Protein AF-A0A959ZFD5-F1 (afdb_monomer_lite)

Foldseek 3Di:
DPPPPPVVVVVLVVLVVLLVVLVVLCVVCVVVVHDCPDPSNVVSVVSNCSSVVVVVVVVCVVCPDDD

Sequence (67 aa):
MKSGGAYDRSVKAISGVYGVIGVVILVLTIVQGGGPTSVGFLIGLAFIAVGVGRYLIQRKIANGPPE

pLDDT: mean 72.78, std 10.7, range [45.19, 86.94]

Secondary structure (DSSP, 8-state):
---HHHHHHHHHHHHHHHHHHHHHHHHHHHHTT--TTSHHHHHHHHHHHHHHHHHHHHHHHHTPPP-

Structure (mmCIF, N/CA/C/O backbone):
data_AF-A0A959ZFD5-F1
#
_entry.id   AF-A0A959ZFD5-F1
#
loop_
_atom_site.group_PDB
_atom_site.id
_atom_site.type_symbol
_atom_site.label_atom_id
_atom_site.label_alt_id
_atom_site.label_comp_id
_atom_site.label_asym_id
_atom_site.label_entity_id
_atom_site.label_seq_id
_atom_site.pdbx_PDB_ins_code
_atom_site.Cartn_x
_atom_site.Cartn_y
_atom_site.Cartn_z
_atom_site.occupancy
_atom_site.B_iso_or_equiv
_atom_site.auth_seq_id
_atom_site.auth_comp_id
_atom_site.auth_asym_id
_atom_site.auth_atom_id
_atom_site.pdbx_PDB_model_num
ATOM 1 N N . MET A 1 1 ? 25.863 -6.459 -26.539 1.00 45.19 1 MET A N 1
ATOM 2 C CA . MET A 1 1 ? 25.403 -7.103 -25.286 1.00 45.19 1 MET A CA 1
ATOM 3 C C . MET A 1 1 ? 23.920 -6.809 -25.109 1.00 45.19 1 MET A C 1
ATOM 5 O O . MET A 1 1 ? 23.508 -5.661 -25.196 1.00 45.19 1 MET A O 1
ATOM 9 N N . LYS A 1 2 ? 23.112 -7.862 -25.000 1.00 50.06 2 LYS A N 1
ATOM 10 C CA . LYS A 1 2 ? 21.649 -7.863 -25.125 1.00 50.06 2 LYS A CA 1
ATOM 11 C C . LYS A 1 2 ? 21.033 -7.719 -23.722 1.00 50.06 2 LYS A C 1
ATOM 13 O O . LYS A 1 2 ? 20.603 -8.712 -23.156 1.00 50.06 2 LYS A O 1
ATOM 18 N N . SER A 1 3 ? 21.040 -6.514 -23.141 1.00 47.91 3 SER A N 1
ATOM 19 C CA . SER A 1 3 ? 20.613 -6.304 -21.736 1.00 47.91 3 SER A CA 1
ATOM 20 C C . SER A 1 3 ? 19.612 -5.158 -21.516 1.00 47.91 3 SER A C 1
ATOM 22 O O . SER A 1 3 ? 19.491 -4.662 -20.404 1.00 47.91 3 SER A O 1
ATOM 24 N N . GLY A 1 4 ? 18.853 -4.751 -22.541 1.00 49.81 4 GLY A N 1
ATOM 25 C CA . GLY A 1 4 ? 17.821 -3.707 -22.397 1.00 49.81 4 GLY A CA 1
ATOM 26 C C . GLY A 1 4 ? 16.471 -4.196 -21.848 1.00 49.81 4 GLY A C 1
ATOM 27 O O . GLY A 1 4 ? 15.762 -3.441 -21.199 1.00 49.81 4 GLY A O 1
ATOM 28 N N . GLY A 1 5 ? 16.111 -5.469 -22.063 1.00 54.00 5 GLY A N 1
ATOM 29 C CA . GLY A 1 5 ? 14.770 -5.982 -21.729 1.00 54.00 5 GLY A CA 1
ATOM 30 C C . GLY A 1 5 ? 14.630 -6.649 -20.355 1.00 54.00 5 GLY A C 1
ATOM 31 O O . GLY A 1 5 ? 13.521 -6.757 -19.841 1.00 54.00 5 GLY A O 1
ATOM 32 N N . ALA A 1 6 ? 15.728 -7.115 -19.751 1.00 57.06 6 ALA A N 1
ATOM 33 C CA . ALA A 1 6 ? 15.683 -7.807 -18.460 1.00 57.06 6 ALA A CA 1
ATOM 34 C C . ALA A 1 6 ? 15.543 -6.826 -17.286 1.00 57.06 6 ALA A C 1
ATOM 36 O O . ALA A 1 6 ? 14.775 -7.078 -16.364 1.00 57.06 6 ALA A O 1
ATOM 37 N N . TYR A 1 7 ? 16.232 -5.682 -17.352 1.00 58.56 7 TYR A N 1
ATOM 38 C CA . TYR A 1 7 ? 16.192 -4.661 -16.305 1.00 58.56 7 TYR A CA 1
ATOM 39 C C . TYR A 1 7 ? 14.800 -4.033 -16.170 1.00 58.56 7 TYR A C 1
ATOM 41 O O . TYR A 1 7 ? 14.258 -3.949 -15.071 1.00 58.56 7 TYR A O 1
ATOM 49 N N . ASP A 1 8 ? 14.180 -3.688 -17.298 1.00 62.91 8 ASP A N 1
ATOM 50 C CA . ASP A 1 8 ? 12.853 -3.071 -17.329 1.00 62.91 8 ASP A CA 1
ATOM 51 C C . ASP A 1 8 ? 11.763 -4.027 -16.805 1.00 62.91 8 ASP A C 1
ATOM 53 O O . ASP A 1 8 ? 10.870 -3.657 -16.040 1.00 62.91 8 ASP A O 1
ATOM 57 N N . ARG A 1 9 ? 11.908 -5.322 -17.112 1.00 63.66 9 ARG A N 1
ATOM 58 C CA . ARG A 1 9 ? 11.010 -6.376 -16.626 1.00 63.66 9 ARG A CA 1
ATOM 59 C C . ARG A 1 9 ? 11.176 -6.625 -15.121 1.00 63.66 9 ARG A C 1
ATOM 61 O O . ARG A 1 9 ? 10.172 -6.762 -14.425 1.00 63.66 9 ARG A O 1
ATOM 68 N N . SER A 1 10 ? 12.408 -6.608 -14.607 1.00 68.56 10 SER A N 1
ATOM 69 C CA . SER A 1 10 ? 12.694 -6.703 -13.167 1.00 68.56 10 SER A CA 1
ATOM 70 C C . SER A 1 10 ? 12.147 -5.505 -12.394 1.00 68.56 10 SER A C 1
ATOM 72 O O . SER A 1 10 ? 11.513 -5.669 -11.355 1.00 68.56 10 SER A O 1
ATOM 74 N N . VAL A 1 11 ? 12.324 -4.294 -12.924 1.00 68.88 11 VAL A N 1
ATOM 75 C CA . VAL A 1 11 ? 11.792 -3.065 -12.326 1.00 68.88 11 VAL A CA 1
ATOM 76 C C . VAL A 1 11 ? 10.263 -3.108 -12.248 1.00 68.88 11 VAL A C 1
ATOM 78 O O . VAL A 1 11 ? 9.692 -2.746 -11.217 1.00 68.88 11 VAL A O 1
ATOM 81 N N . LYS A 1 12 ? 9.602 -3.607 -13.297 1.00 68.31 12 LYS A N 1
ATOM 82 C CA . LYS A 1 12 ? 8.143 -3.757 -13.352 1.00 68.31 12 LYS A CA 1
ATOM 83 C C . LYS A 1 12 ? 7.625 -4.832 -12.391 1.00 68.31 12 LYS A C 1
ATOM 85 O O . LYS A 1 12 ? 6.631 -4.600 -11.707 1.00 68.31 12 LYS A O 1
ATOM 90 N N . ALA A 1 13 ? 8.325 -5.964 -12.288 1.00 75.12 13 ALA A N 1
ATOM 91 C CA . ALA A 1 13 ? 7.999 -7.030 -11.342 1.00 75.12 13 ALA A CA 1
ATOM 92 C C . ALA A 1 13 ? 8.114 -6.547 -9.889 1.00 75.12 13 ALA A C 1
ATOM 94 O O . ALA A 1 13 ? 7.188 -6.729 -9.104 1.00 75.12 13 ALA A O 1
ATOM 95 N N . ILE A 1 14 ? 9.202 -5.849 -9.555 1.00 73.56 14 ILE A N 1
ATOM 96 C CA . ILE A 1 14 ? 9.424 -5.291 -8.218 1.00 73.56 14 ILE A CA 1
ATOM 97 C C . ILE A 1 14 ? 8.341 -4.260 -7.874 1.00 73.56 14 ILE A C 1
ATOM 99 O O . ILE A 1 14 ? 7.763 -4.328 -6.794 1.00 73.56 14 ILE A O 1
ATOM 103 N N . SER A 1 15 ? 8.001 -3.345 -8.792 1.00 67.75 15 SER A N 1
ATOM 104 C CA . SER A 1 15 ? 6.896 -2.394 -8.573 1.00 67.75 15 SER A CA 1
ATOM 105 C C . SER A 1 15 ? 5.555 -3.089 -8.320 1.00 67.75 15 SER A C 1
ATOM 107 O O . SER A 1 15 ? 4.798 -2.646 -7.459 1.00 67.75 15 SER A O 1
ATOM 109 N N . GLY A 1 16 ? 5.267 -4.181 -9.036 1.00 77.38 16 GLY A N 1
ATOM 110 C CA . GLY A 1 16 ? 4.067 -4.986 -8.810 1.00 77.38 16 GLY A CA 1
ATOM 111 C C . GLY A 1 16 ? 4.040 -5.616 -7.416 1.00 77.38 16 GLY A C 1
ATOM 112 O O . GLY A 1 16 ? 3.029 -5.522 -6.727 1.00 77.38 16 GLY A O 1
ATOM 113 N N . VAL A 1 17 ? 5.165 -6.183 -6.968 1.00 83.44 17 VAL A N 1
ATOM 114 C CA . VAL A 1 17 ? 5.299 -6.791 -5.632 1.00 83.44 17 VAL A CA 1
ATOM 115 C C . VAL A 1 17 ? 5.034 -5.769 -4.524 1.00 83.44 17 VAL A C 1
ATOM 117 O O . VAL A 1 17 ? 4.238 -6.042 -3.629 1.00 83.44 17 VAL A O 1
ATOM 120 N N . TYR A 1 18 ? 5.628 -4.574 -4.609 1.00 76.06 18 TYR A N 1
ATOM 121 C CA . TYR A 1 18 ? 5.371 -3.498 -3.643 1.00 76.06 18 TYR A CA 1
ATOM 122 C C . TYR A 1 18 ? 3.889 -3.097 -3.598 1.00 76.06 18 TYR A C 1
ATOM 124 O O . TYR A 1 18 ? 3.336 -2.919 -2.512 1.00 76.06 18 TYR A O 1
ATOM 132 N N . GLY A 1 19 ? 3.229 -3.013 -4.758 1.00 78.62 19 GLY A N 1
ATOM 133 C CA . GLY A 1 19 ? 1.794 -2.736 -4.837 1.00 78.62 19 GLY A CA 1
ATOM 134 C C . GLY A 1 19 ? 0.941 -3.821 -4.172 1.00 78.62 19 GLY A C 1
ATOM 135 O O . GLY A 1 19 ? 0.072 -3.504 -3.363 1.00 78.62 19 GLY A O 1
ATOM 136 N N . VAL A 1 20 ? 1.217 -5.097 -4.461 1.00 84.81 20 VAL A N 1
ATOM 137 C CA . VAL A 1 20 ? 0.481 -6.236 -3.882 1.00 84.81 20 VAL A CA 1
ATOM 138 C C . VAL A 1 20 ? 0.644 -6.281 -2.365 1.00 84.81 20 VAL A C 1
ATOM 140 O O . VAL A 1 20 ? -0.351 -6.406 -1.656 1.00 84.81 20 VAL A O 1
ATOM 143 N N . ILE A 1 21 ? 1.868 -6.117 -1.855 1.00 85.06 21 ILE A N 1
ATOM 144 C CA . ILE A 1 21 ? 2.134 -6.095 -0.410 1.00 85.06 21 ILE A CA 1
ATOM 145 C C . ILE A 1 21 ? 1.357 -4.956 0.266 1.00 85.06 21 ILE A C 1
ATOM 147 O O . ILE A 1 21 ? 0.706 -5.186 1.284 1.00 85.06 21 ILE A O 1
ATOM 151 N N . GLY A 1 22 ? 1.361 -3.752 -0.318 1.00 76.88 22 GLY A N 1
ATOM 152 C CA . GLY A 1 22 ? 0.610 -2.611 0.214 1.00 76.88 22 GLY A CA 1
ATOM 153 C C . GLY A 1 22 ? -0.897 -2.869 0.295 1.00 76.88 22 GLY A C 1
ATOM 154 O O . GLY A 1 22 ? -1.512 -2.592 1.324 1.00 76.88 22 GLY A O 1
ATOM 155 N N . VAL A 1 23 ? -1.481 -3.462 -0.753 1.00 82.75 23 VAL A N 1
ATOM 156 C CA . VAL A 1 23 ? -2.906 -3.838 -0.783 1.00 82.75 23 VAL A CA 1
ATOM 157 C C . VAL A 1 23 ? -3.223 -4.896 0.271 1.00 82.75 23 VAL A C 1
ATOM 159 O O . VAL A 1 23 ? -4.197 -4.742 1.003 1.00 82.75 23 VAL A O 1
ATOM 162 N N . VAL A 1 24 ? -2.396 -5.938 0.393 1.00 86.94 24 VAL A N 1
ATOM 163 C CA . VAL A 1 24 ? -2.583 -6.999 1.395 1.00 86.94 24 VAL A CA 1
ATOM 164 C C . VAL A 1 24 ? -2.578 -6.419 2.809 1.00 86.94 24 VAL A C 1
ATOM 166 O O . VAL A 1 24 ? -3.480 -6.715 3.588 1.00 86.94 24 VAL A O 1
ATOM 169 N N . ILE A 1 25 ? -1.617 -5.551 3.135 1.00 80.50 25 ILE A N 1
ATOM 170 C CA . ILE A 1 25 ? -1.526 -4.915 4.457 1.00 80.50 25 ILE A CA 1
ATOM 171 C C . ILE A 1 25 ? -2.765 -4.056 4.745 1.00 80.50 25 ILE A C 1
ATOM 173 O O . ILE A 1 25 ? -3.306 -4.112 5.849 1.00 80.50 25 ILE A O 1
ATOM 177 N N . LEU A 1 26 ? -3.246 -3.294 3.760 1.00 75.94 26 LEU A N 1
ATOM 178 C CA . LEU A 1 26 ? -4.457 -2.480 3.891 1.00 75.94 26 LEU A CA 1
ATOM 179 C C . LEU A 1 26 ? -5.701 -3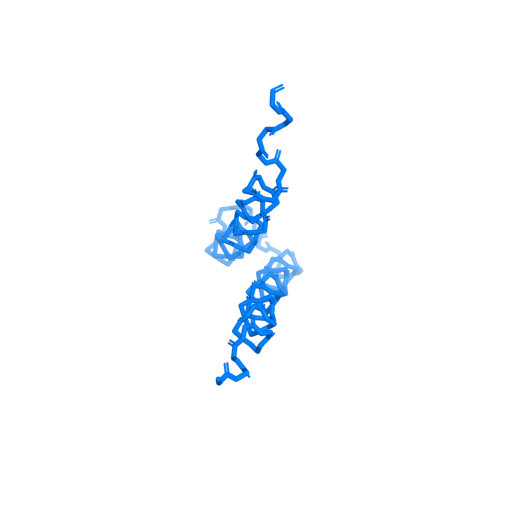.333 4.146 1.00 75.94 26 LEU A C 1
ATOM 181 O O . LEU A 1 26 ? -6.445 -3.054 5.084 1.00 75.94 26 LEU A O 1
ATOM 185 N N . VAL A 1 27 ? -5.896 -4.397 3.363 1.00 83.06 27 VAL A N 1
ATOM 186 C CA . VAL A 1 27 ? -7.025 -5.323 3.531 1.00 83.06 27 VAL A CA 1
ATOM 187 C C . VAL A 1 27 ? -6.975 -5.982 4.906 1.00 83.06 27 VAL A C 1
ATOM 189 O O . VAL A 1 27 ? -7.974 -5.968 5.618 1.00 83.06 27 VAL A O 1
ATOM 192 N N . LEU A 1 28 ? -5.813 -6.500 5.316 1.00 82.69 28 LEU A N 1
ATOM 193 C CA . LEU A 1 28 ? -5.648 -7.122 6.632 1.00 82.69 28 LEU A CA 1
ATOM 194 C C . LEU A 1 28 ? -5.894 -6.129 7.772 1.00 82.69 28 LEU A C 1
ATOM 196 O O . LEU A 1 28 ? -6.531 -6.492 8.757 1.00 82.69 28 LEU A O 1
ATOM 200 N N . THR A 1 29 ? -5.457 -4.877 7.620 1.00 79.94 29 THR A N 1
ATOM 201 C CA . THR A 1 29 ? -5.691 -3.835 8.628 1.00 79.94 29 THR A CA 1
ATOM 202 C C . THR A 1 29 ? -7.179 -3.521 8.764 1.00 79.94 29 THR A C 1
ATOM 204 O O . THR A 1 29 ? -7.684 -3.455 9.880 1.00 79.94 29 THR A O 1
ATOM 207 N N . ILE A 1 30 ? -7.894 -3.379 7.644 1.00 76.38 30 ILE A N 1
ATOM 208 C CA . ILE A 1 30 ? -9.339 -3.110 7.643 1.00 76.38 30 ILE A CA 1
ATOM 209 C C . ILE A 1 30 ? -10.107 -4.294 8.248 1.00 76.38 30 ILE A C 1
ATOM 211 O O . ILE A 1 30 ? -10.977 -4.097 9.093 1.00 76.38 30 ILE A O 1
ATOM 215 N N . VAL A 1 31 ? -9.765 -5.529 7.862 1.00 85.06 31 VAL A N 1
ATOM 216 C CA . VAL A 1 31 ? -10.420 -6.756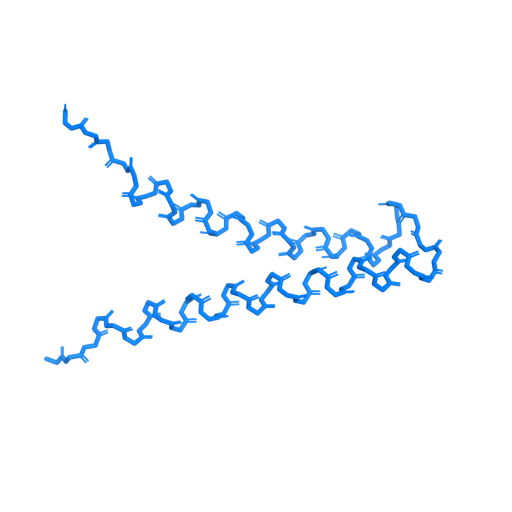 8.353 1.00 85.06 31 VAL A CA 1
ATOM 217 C C . VAL A 1 31 ? -10.199 -6.963 9.853 1.00 85.06 31 VAL A C 1
ATOM 219 O O . VAL A 1 31 ? -11.100 -7.429 10.543 1.00 85.06 31 VAL A O 1
ATOM 222 N N . GLN A 1 32 ? -9.035 -6.580 10.383 1.00 83.19 32 GLN A N 1
ATOM 223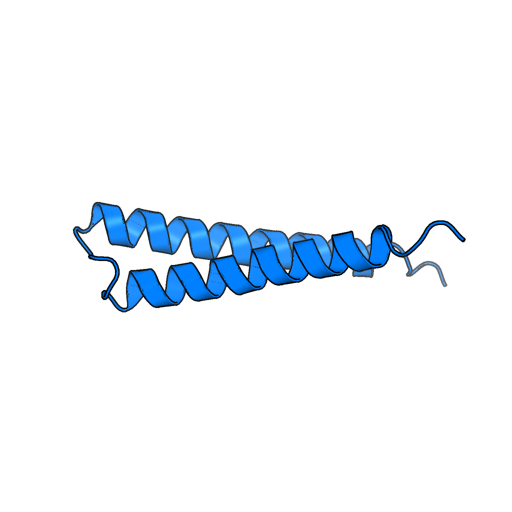 C CA . GLN A 1 32 ? -8.747 -6.634 11.822 1.00 83.19 32 GLN A CA 1
ATOM 224 C C . GLN A 1 32 ? -9.404 -5.495 12.625 1.00 83.19 32 GLN A C 1
ATOM 226 O O . GLN A 1 32 ? -9.184 -5.399 13.830 1.00 83.19 32 GLN A O 1
ATOM 231 N N . GLY A 1 33 ? -10.218 -4.640 11.993 1.00 77.56 33 GLY A N 1
ATOM 232 C CA . GLY A 1 33 ? -10.886 -3.512 12.650 1.00 77.56 33 GLY A CA 1
ATOM 233 C C . GLY A 1 33 ? -9.979 -2.298 12.875 1.00 77.56 33 GLY A C 1
ATOM 234 O O . GLY A 1 33 ? -10.323 -1.406 13.648 1.00 77.56 33 GLY A O 1
ATOM 235 N N . GLY A 1 34 ? -8.820 -2.251 12.213 1.00 71.94 34 GLY A N 1
ATOM 236 C CA . GLY A 1 34 ? -7.914 -1.108 12.227 1.00 71.94 34 GLY A CA 1
ATOM 237 C C . GLY A 1 34 ? -8.492 0.080 11.456 1.00 71.94 34 GLY A C 1
ATOM 238 O O . GLY A 1 34 ? -8.986 -0.060 10.337 1.00 71.94 34 GLY A O 1
ATOM 239 N N . GLY A 1 35 ? -8.423 1.264 12.061 1.00 77.62 35 GLY A N 1
ATOM 240 C CA . GLY A 1 35 ? -8.883 2.516 11.466 1.00 77.62 35 GLY A CA 1
ATOM 241 C C . GLY A 1 35 ? -7.819 3.202 10.596 1.00 77.62 35 GLY A C 1
ATOM 242 O O . GLY A 1 35 ? -6.662 2.783 10.561 1.00 77.62 35 GLY A O 1
ATOM 243 N N . PRO A 1 36 ? -8.168 4.315 9.929 1.00 77.31 36 PRO A N 1
ATOM 244 C CA . PRO A 1 36 ? -7.253 5.053 9.049 1.00 77.31 36 PRO A CA 1
ATOM 245 C C . PRO A 1 36 ? -6.033 5.658 9.767 1.00 77.31 36 PRO A C 1
ATOM 247 O O . PRO A 1 36 ? -5.046 6.006 9.124 1.00 77.31 36 PRO A O 1
ATOM 250 N N . THR A 1 37 ? -6.075 5.767 11.097 1.00 83.94 37 THR A N 1
ATOM 251 C CA . THR A 1 37 ? -4.954 6.209 11.941 1.00 83.94 37 THR A CA 1
ATOM 252 C C . THR A 1 37 ? -4.084 5.056 12.448 1.00 83.94 37 THR A C 1
ATOM 254 O O . THR A 1 37 ? -3.055 5.295 13.078 1.00 83.94 37 THR A O 1
ATOM 257 N N . SER A 1 38 ? -4.465 3.801 12.192 1.00 83.12 38 SER A N 1
ATOM 258 C CA . SER A 1 38 ? -3.693 2.635 12.609 1.00 83.12 38 SER A CA 1
ATOM 259 C C . SER A 1 38 ? -2.378 2.550 11.838 1.00 83.12 38 SER A C 1
ATOM 261 O O . SER A 1 38 ? -2.328 2.752 10.625 1.00 83.12 38 SER A O 1
ATOM 263 N N . VAL A 1 39 ? -1.308 2.174 12.540 1.00 83.00 39 VAL A N 1
ATOM 264 C CA . VAL A 1 39 ? 0.045 2.061 11.968 1.00 83.00 39 VAL A CA 1
ATOM 265 C C . VAL A 1 39 ? 0.063 1.146 10.736 1.00 83.00 39 VAL A C 1
ATOM 267 O O . VAL A 1 39 ? 0.676 1.493 9.730 1.00 83.00 39 VAL A O 1
ATOM 270 N N . GLY A 1 40 ? -0.674 0.028 10.767 1.00 77.00 40 GLY A N 1
ATOM 271 C CA . GLY A 1 40 ? -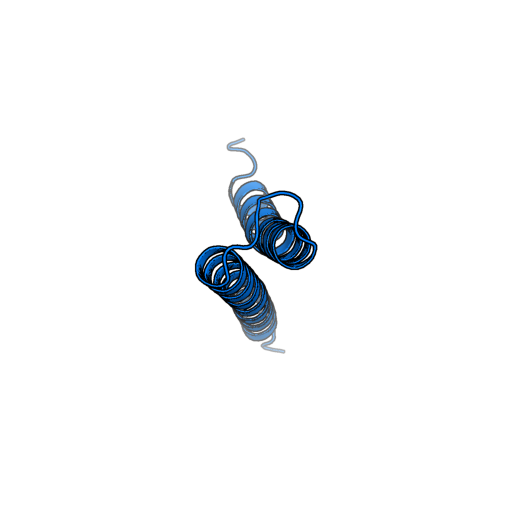0.810 -0.877 9.618 1.00 77.00 40 GLY A CA 1
ATOM 272 C C . GLY A 1 40 ? -1.434 -0.212 8.386 1.00 77.00 40 GLY A C 1
ATOM 273 O O . GLY A 1 40 ? -0.953 -0.409 7.272 1.00 77.00 40 GLY A O 1
ATOM 274 N N . PHE A 1 41 ? -2.428 0.659 8.579 1.00 81.00 41 PHE A N 1
ATOM 275 C CA . PHE A 1 41 ? -3.099 1.372 7.493 1.00 81.00 41 PHE A CA 1
ATOM 276 C C . PHE A 1 41 ? -2.153 2.391 6.858 1.00 81.00 41 PHE A C 1
ATOM 278 O O . PHE A 1 41 ? -2.027 2.441 5.638 1.00 81.00 41 PHE A O 1
ATOM 285 N N . LEU A 1 42 ? -1.432 3.157 7.682 1.00 84.56 42 LEU A N 1
ATOM 286 C CA . LEU A 1 42 ? -0.460 4.150 7.220 1.00 84.56 42 LEU A CA 1
ATOM 287 C C . LEU A 1 42 ? 0.706 3.505 6.460 1.00 84.56 42 LEU A C 1
ATOM 289 O O . LEU A 1 42 ? 1.101 4.002 5.406 1.00 84.56 42 LEU A O 1
ATOM 293 N N . ILE A 1 43 ? 1.224 2.374 6.949 1.00 82.81 43 ILE A N 1
ATOM 294 C CA . ILE A 1 43 ? 2.284 1.622 6.263 1.00 82.81 43 ILE A CA 1
ATOM 295 C C . ILE A 1 43 ? 1.769 1.032 4.945 1.00 82.81 43 ILE A C 1
ATOM 297 O O . ILE A 1 43 ? 2.445 1.148 3.921 1.00 82.81 43 ILE A O 1
ATOM 301 N N . GLY A 1 44 ? 0.564 0.452 4.939 1.00 77.88 44 GLY A N 1
ATOM 302 C CA . GLY A 1 44 ? -0.074 -0.041 3.717 1.00 77.88 44 GLY A CA 1
ATOM 303 C C . GLY A 1 44 ? -0.266 1.071 2.683 1.00 77.88 44 GLY A C 1
ATOM 304 O O . GLY A 1 44 ? 0.099 0.909 1.518 1.00 77.88 44 GLY A O 1
ATOM 305 N N . LEU A 1 45 ? -0.743 2.239 3.120 1.00 82.12 45 LEU A N 1
ATOM 306 C CA . LEU A 1 45 ? -0.925 3.416 2.274 1.00 82.12 45 LEU A CA 1
ATOM 307 C C . LEU A 1 45 ? 0.407 3.926 1.706 1.00 82.12 45 LEU A C 1
ATOM 309 O O . LEU A 1 45 ? 0.476 4.241 0.521 1.00 82.12 45 LEU A O 1
ATOM 313 N N . ALA A 1 46 ? 1.475 3.959 2.510 1.00 82.88 46 ALA A N 1
ATOM 314 C CA . ALA A 1 46 ? 2.808 4.351 2.055 1.00 82.88 46 ALA A CA 1
ATOM 315 C C . ALA A 1 46 ? 3.355 3.389 0.985 1.00 82.88 46 ALA A C 1
ATOM 317 O O . ALA A 1 46 ? 3.874 3.834 -0.038 1.00 82.88 46 ALA A O 1
ATOM 318 N N . PHE A 1 47 ? 3.176 2.076 1.162 1.00 79.94 47 PHE A N 1
ATOM 319 C CA . PHE A 1 47 ? 3.553 1.077 0.155 1.00 79.94 47 PHE A CA 1
ATOM 320 C C . PHE A 1 47 ? 2.760 1.234 -1.149 1.00 79.94 47 PHE A C 1
ATOM 322 O O . PHE A 1 47 ? 3.350 1.200 -2.234 1.00 79.94 47 PHE A O 1
ATOM 329 N N . ILE A 1 48 ? 1.444 1.466 -1.063 1.00 78.88 48 ILE A N 1
ATOM 330 C CA . ILE A 1 48 ? 0.618 1.760 -2.243 1.00 78.88 48 ILE A CA 1
ATOM 331 C C . ILE A 1 48 ? 1.087 3.049 -2.920 1.00 78.88 48 ILE A C 1
ATOM 333 O O . ILE A 1 48 ? 1.251 3.062 -4.139 1.00 78.88 48 ILE A O 1
ATOM 337 N N . ALA A 1 49 ? 1.350 4.115 -2.162 1.00 80.75 49 ALA A N 1
ATOM 338 C CA . ALA A 1 49 ? 1.821 5.387 -2.701 1.00 80.75 49 ALA A CA 1
ATOM 339 C C . ALA A 1 49 ? 3.150 5.232 -3.455 1.00 80.75 49 ALA A C 1
ATOM 341 O O . ALA A 1 49 ? 3.309 5.792 -4.539 1.00 80.75 49 ALA A O 1
ATOM 342 N N . VAL A 1 50 ? 4.077 4.419 -2.942 1.00 79.38 50 VAL A N 1
ATOM 343 C CA . VAL A 1 50 ? 5.343 4.104 -3.622 1.00 79.38 50 VAL A CA 1
ATOM 344 C C . VAL A 1 50 ? 5.103 3.303 -4.908 1.00 79.38 50 VAL A C 1
ATOM 346 O O . VAL A 1 50 ? 5.655 3.647 -5.956 1.00 79.38 50 VAL A O 1
ATOM 349 N N . GLY A 1 51 ? 4.255 2.269 -4.868 1.00 73.50 51 GLY A N 1
ATOM 350 C CA . GLY A 1 51 ? 3.937 1.449 -6.042 1.00 73.50 51 GLY A CA 1
ATOM 351 C C . GLY A 1 51 ? 3.232 2.239 -7.151 1.00 73.50 51 GLY A C 1
ATOM 352 O O . GLY A 1 51 ? 3.647 2.206 -8.313 1.00 73.50 51 GLY A O 1
ATOM 353 N N . VAL A 1 52 ? 2.201 3.005 -6.788 1.00 77.50 52 VAL A N 1
ATOM 354 C CA . VAL A 1 52 ? 1.420 3.840 -7.712 1.00 77.50 52 VAL A CA 1
ATOM 355 C C . VAL A 1 52 ? 2.238 5.029 -8.201 1.00 77.50 52 VAL A C 1
ATOM 357 O O . VAL A 1 52 ? 2.254 5.299 -9.399 1.00 77.50 52 VAL A O 1
ATOM 360 N N . GLY A 1 53 ? 2.969 5.712 -7.318 1.00 79.12 53 GLY A N 1
ATOM 361 C CA . GLY A 1 53 ? 3.817 6.848 -7.677 1.00 79.12 53 GLY A CA 1
ATOM 362 C C . GLY A 1 53 ? 4.874 6.465 -8.709 1.00 79.12 53 GLY A C 1
ATOM 363 O O . GLY A 1 53 ? 5.033 7.147 -9.720 1.00 79.12 53 GLY A O 1
ATOM 364 N N . ARG A 1 54 ? 5.530 5.313 -8.533 1.00 69.50 54 ARG A N 1
ATOM 365 C CA . ARG A 1 54 ? 6.514 4.805 -9.497 1.00 69.50 54 ARG A CA 1
ATOM 366 C C . ARG A 1 54 ? 5.886 4.458 -10.848 1.00 69.50 54 ARG A C 1
ATOM 368 O O . ARG A 1 54 ? 6.480 4.760 -11.883 1.00 69.50 54 ARG A O 1
ATOM 375 N N . TYR A 1 55 ? 4.685 3.877 -10.851 1.00 69.75 55 TYR A N 1
ATOM 376 C CA . TYR A 1 55 ? 3.943 3.590 -12.081 1.00 69.75 55 TYR A CA 1
ATOM 377 C C . TYR A 1 55 ? 3.506 4.870 -12.805 1.00 69.75 55 TYR A C 1
ATOM 379 O O . TYR A 1 55 ? 3.665 4.981 -14.019 1.00 69.75 55 TYR A O 1
ATOM 387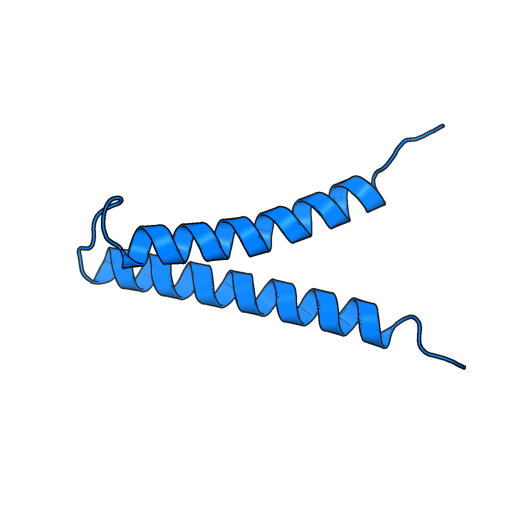 N N . LEU A 1 56 ? 3.005 5.865 -12.069 1.00 74.19 56 LEU A N 1
ATOM 388 C CA . LEU A 1 56 ? 2.597 7.152 -12.628 1.00 74.19 56 LEU A CA 1
ATOM 389 C C . LEU A 1 56 ? 3.785 7.935 -13.184 1.00 74.19 56 LEU A C 1
ATOM 391 O O . LEU A 1 56 ? 3.650 8.523 -14.249 1.00 74.19 56 LEU A O 1
ATOM 395 N N . ILE A 1 57 ? 4.948 7.909 -12.527 1.00 76.69 57 ILE A N 1
ATOM 396 C CA . ILE A 1 57 ? 6.175 8.537 -13.036 1.00 76.69 57 ILE A CA 1
ATOM 397 C C . ILE A 1 57 ? 6.635 7.850 -14.326 1.00 76.69 57 ILE A C 1
ATOM 399 O O . ILE A 1 57 ? 6.885 8.539 -15.311 1.00 76.69 57 ILE A O 1
ATOM 403 N N . GLN A 1 58 ? 6.671 6.511 -14.371 1.00 69.94 58 GLN A N 1
ATOM 404 C CA . GLN A 1 58 ? 6.972 5.782 -15.611 1.00 69.94 58 GLN A CA 1
ATOM 405 C C . GLN A 1 58 ? 5.979 6.119 -16.722 1.00 69.94 58 GLN A C 1
ATOM 407 O O . GLN A 1 58 ? 6.385 6.390 -17.847 1.00 69.94 58 GLN A O 1
ATOM 412 N N . ARG A 1 59 ? 4.681 6.171 -16.404 1.00 70.00 59 ARG A N 1
ATOM 413 C CA . ARG A 1 59 ? 3.642 6.568 -17.354 1.00 70.00 59 ARG A CA 1
ATOM 414 C C . ARG A 1 59 ? 3.824 8.015 -17.814 1.00 70.00 59 ARG A C 1
ATOM 416 O O . ARG A 1 59 ? 3.615 8.288 -18.987 1.00 70.00 59 ARG A O 1
ATOM 423 N N . LYS A 1 60 ? 4.197 8.947 -16.937 1.00 69.19 60 LYS A N 1
ATOM 424 C CA . LYS A 1 60 ? 4.370 10.365 -17.285 1.00 69.19 60 LYS A CA 1
ATOM 425 C C . LYS A 1 60 ? 5.605 10.586 -18.158 1.00 69.19 60 LYS A C 1
ATOM 427 O O . LYS A 1 60 ? 5.537 11.367 -19.093 1.00 69.19 60 LYS A O 1
ATOM 432 N N . ILE A 1 61 ? 6.690 9.857 -17.894 1.00 68.81 61 ILE A N 1
ATOM 433 C CA . ILE A 1 61 ? 7.899 9.856 -18.730 1.00 68.81 61 ILE A CA 1
ATOM 434 C C . ILE A 1 61 ? 7.609 9.209 -20.091 1.00 68.81 61 ILE A C 1
ATOM 436 O O . ILE A 1 61 ? 8.017 9.741 -21.114 1.00 68.81 61 ILE A O 1
ATOM 440 N N . ALA A 1 62 ? 6.845 8.113 -20.120 1.00 61.47 62 ALA A N 1
ATOM 441 C CA . ALA A 1 62 ? 6.427 7.464 -21.364 1.00 61.47 62 ALA A CA 1
ATOM 442 C C . ALA A 1 62 ? 5.427 8.292 -22.197 1.00 61.47 62 ALA A C 1
ATOM 444 O O . ALA A 1 62 ? 5.272 8.020 -23.380 1.00 61.47 62 ALA A O 1
ATOM 445 N N . ASN A 1 63 ? 4.744 9.272 -21.593 1.00 61.69 63 ASN A N 1
ATOM 446 C CA . ASN A 1 63 ? 3.778 10.160 -22.257 1.00 61.69 63 ASN A CA 1
ATOM 447 C C . ASN A 1 63 ? 4.276 11.621 -22.373 1.00 61.69 63 ASN A C 1
ATOM 449 O O . ASN A 1 63 ? 3.464 12.519 -22.589 1.00 61.69 63 ASN A O 1
ATOM 453 N N . GLY A 1 64 ? 5.571 11.896 -22.176 1.00 49.34 64 GLY A N 1
ATOM 454 C CA . GLY A 1 64 ? 6.139 13.240 -22.364 1.00 49.34 64 GLY A CA 1
ATOM 455 C C . GLY A 1 64 ? 6.300 13.604 -23.848 1.00 49.34 64 GLY A C 1
ATOM 456 O O . GLY A 1 64 ? 6.526 12.712 -24.659 1.00 49.34 64 GLY A O 1
ATOM 457 N N . PRO A 1 65 ? 6.243 14.908 -24.166 1.00 52.31 65 PRO A N 1
ATOM 458 C CA . PRO A 1 65 ? 5.172 15.580 -24.911 1.00 52.31 65 PRO A CA 1
ATOM 459 C C . PRO A 1 65 ? 5.120 15.219 -26.414 1.00 52.31 65 PRO A C 1
ATOM 461 O O . PRO A 1 65 ? 6.170 14.936 -26.987 1.00 52.31 65 PRO A O 1
ATOM 464 N N . PRO A 1 66 ? 3.943 15.281 -27.081 1.00 60.91 66 PRO A N 1
ATOM 465 C CA . PRO A 1 66 ? 3.929 15.534 -28.518 1.00 60.91 66 PRO A CA 1
ATOM 466 C C . PRO A 1 66 ? 4.553 16.917 -28.750 1.00 60.91 66 PRO A C 1
ATOM 468 O O . PRO A 1 66 ? 4.195 17.876 -28.067 1.00 60.91 66 PRO A O 1
ATOM 471 N N . GLU A 1 67 ? 5.544 16.933 -29.632 1.00 60.59 67 GLU A N 1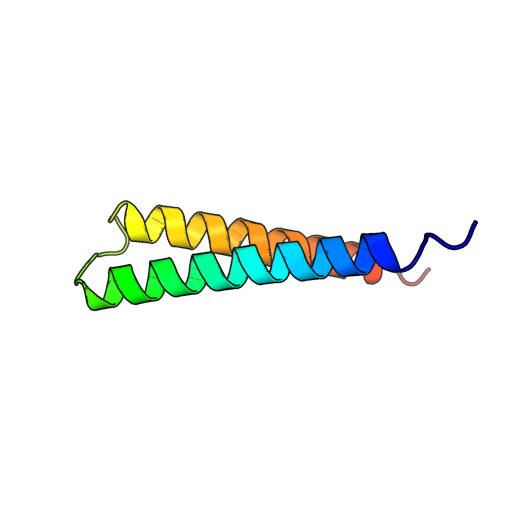
ATOM 472 C CA . GLU A 1 67 ? 6.323 18.080 -30.118 1.00 60.59 67 GLU A CA 1
ATOM 473 C C . GLU A 1 67 ? 5.575 19.412 -30.300 1.00 60.59 67 GLU A C 1
ATOM 475 O O . GLU A 1 67 ? 4.425 19.415 -30.798 1.00 60.59 67 GLU A O 1
#

Radius of gyration: 15.79 Å; chains: 1; bounding box: 36×26×43 Å